Protein AF-A0A3D1HKQ3-F1 (afdb_monomer_lite)

Sequence (117 aa):
MNNYEQDIIRILEEAGKNGLPVKKIAKHVYNMRNGLFNPVSYDEVYKDILAYINKNNKSKRPLLKKTGKWGYYSLSDYTEAARLQTFNFDAVAEDENNDYDSGKVISNEDLSLSLFD

Secondary structure (DSSP, 8-state):
----HHHHHHHHHHHGGG-EEHHHHHHHHHHHH--SSS---HHHHHHHHHHHHHHHHTSSS-SEEE-SSTTEEEE-HHHHHHHHHS--GGGG----------------------S--

Structure (mmCIF, N/CA/C/O backbone):
data_AF-A0A3D1HKQ3-F1
#
_entry.id   AF-A0A3D1HKQ3-F1
#
loop_
_atom_site.group_PDB
_atom_site.id
_atom_site.type_symbol
_atom_site.label_atom_id
_atom_site.label_alt_id
_atom_site.label_comp_id
_atom_site.label_asym_id
_atom_site.label_entity_id
_atom_site.label_seq_id
_atom_site.pdbx_PDB_ins_code
_atom_site.Cartn_x
_atom_site.Cartn_y
_atom_site.Cartn_z
_atom_site.occupancy
_atom_site.B_iso_or_equiv
_atom_site.auth_seq_id
_atom_site.auth_comp_id
_atom_site.auth_asym_id
_atom_site.auth_atom_id
_atom_site.pdbx_PDB_model_num
ATOM 1 N N . MET A 1 1 ? 15.382 0.200 0.518 1.00 47.91 1 MET A N 1
ATOM 2 C CA . MET A 1 1 ? 13.978 0.074 0.957 1.00 47.91 1 MET A CA 1
ATOM 3 C C . MET A 1 1 ? 13.161 0.914 0.002 1.00 47.91 1 MET A C 1
ATOM 5 O O . MET A 1 1 ? 13.282 2.135 0.042 1.00 47.91 1 MET A O 1
ATOM 9 N N . ASN A 1 2 ? 12.471 0.277 -0.941 1.00 62.50 2 ASN A N 1
ATOM 10 C CA . ASN A 1 2 ? 11.750 1.013 -1.971 1.00 62.50 2 ASN A CA 1
ATOM 11 C C . ASN A 1 2 ? 10.503 1.633 -1.341 1.00 62.50 2 ASN A C 1
ATOM 13 O O . ASN A 1 2 ? 9.713 0.950 -0.690 1.00 62.50 2 ASN A O 1
ATOM 17 N N . ASN A 1 3 ? 10.363 2.950 -1.475 1.00 78.56 3 ASN A N 1
ATOM 18 C CA . ASN A 1 3 ? 9.201 3.646 -0.951 1.00 78.56 3 ASN A CA 1
ATOM 19 C C . ASN A 1 3 ? 8.046 3.506 -1.960 1.00 78.56 3 ASN A C 1
ATOM 21 O O . ASN A 1 3 ? 7.952 4.267 -2.920 1.00 78.56 3 ASN A O 1
ATOM 25 N N . TYR A 1 4 ? 7.200 2.497 -1.742 1.00 86.94 4 TYR A N 1
ATOM 26 C CA . TYR A 1 4 ? 5.975 2.252 -2.513 1.00 86.94 4 TYR A CA 1
ATOM 27 C C . TYR A 1 4 ? 4.748 2.972 -1.931 1.00 86.94 4 TYR A C 1
ATOM 29 O O . TYR A 1 4 ? 3.627 2.686 -2.336 1.00 86.94 4 TYR A O 1
ATOM 37 N N . GLU A 1 5 ? 4.919 3.875 -0.960 1.00 86.00 5 GLU A N 1
ATOM 38 C CA . GLU A 1 5 ? 3.803 4.490 -0.230 1.00 86.00 5 GLU A CA 1
ATOM 39 C C . GLU A 1 5 ? 2.848 5.231 -1.170 1.00 86.00 5 GLU A C 1
ATOM 41 O O . GLU A 1 5 ? 1.641 5.019 -1.104 1.00 86.00 5 GLU A O 1
ATOM 46 N N . GLN A 1 6 ? 3.391 6.030 -2.092 1.00 86.38 6 GLN A N 1
ATOM 47 C CA . GLN A 1 6 ? 2.603 6.779 -3.077 1.00 86.38 6 GLN A CA 1
ATOM 48 C C . GLN A 1 6 ? 1.843 5.852 -4.035 1.00 86.38 6 GLN A C 1
ATOM 50 O O . GLN A 1 6 ? 0.661 6.064 -4.292 1.00 86.38 6 GLN A O 1
ATOM 55 N N . ASP A 1 7 ? 2.492 4.779 -4.499 1.00 90.25 7 ASP A N 1
ATOM 56 C CA . ASP A 1 7 ? 1.867 3.794 -5.387 1.00 90.25 7 ASP A CA 1
ATOM 57 C C . ASP A 1 7 ? 0.700 3.092 -4.674 1.00 90.25 7 ASP A C 1
ATOM 59 O O . ASP A 1 7 ? -0.387 2.950 -5.230 1.00 90.25 7 ASP A O 1
ATOM 63 N N . ILE A 1 8 ? 0.897 2.698 -3.409 1.00 90.06 8 ILE A N 1
ATOM 64 C CA . ILE A 1 8 ? -0.135 2.055 -2.584 1.00 90.06 8 ILE A CA 1
ATOM 65 C C . ILE A 1 8 ? -1.316 3.000 -2.348 1.00 90.06 8 ILE A C 1
ATOM 67 O O . ILE A 1 8 ? -2.460 2.552 -2.422 1.00 90.06 8 ILE A O 1
ATOM 71 N N . ILE A 1 9 ? -1.056 4.280 -2.063 1.00 88.75 9 ILE A N 1
ATOM 72 C CA . ILE A 1 9 ? -2.111 5.281 -1.863 1.00 88.75 9 ILE A CA 1
ATOM 73 C C . ILE A 1 9 ? -2.947 5.411 -3.134 1.00 88.75 9 ILE A C 1
ATOM 75 O O . ILE A 1 9 ? -4.160 5.241 -3.059 1.00 88.75 9 ILE A O 1
ATOM 79 N N . ARG A 1 10 ? -2.306 5.600 -4.291 1.00 88.69 10 ARG A N 1
ATOM 80 C CA . ARG A 1 10 ? -2.994 5.725 -5.582 1.00 88.69 10 ARG A CA 1
ATOM 81 C C . ARG A 1 10 ? -3.850 4.496 -5.908 1.00 88.69 10 ARG A C 1
ATOM 83 O O . ARG A 1 10 ? -5.026 4.625 -6.224 1.00 88.69 10 ARG A O 1
ATOM 90 N N . ILE A 1 11 ? -3.293 3.293 -5.748 1.00 91.44 11 ILE A N 1
ATOM 91 C CA . ILE A 1 11 ? -4.017 2.032 -5.993 1.00 91.44 11 ILE A CA 1
ATOM 92 C C . ILE A 1 11 ? -5.244 1.899 -5.076 1.00 91.44 11 ILE A C 1
ATOM 94 O O . ILE A 1 11 ? -6.288 1.384 -5.480 1.00 91.44 11 ILE A O 1
ATOM 98 N N . LEU A 1 12 ? -5.122 2.311 -3.813 1.00 90.00 12 LEU A N 1
ATOM 99 C CA . LEU A 1 12 ? -6.219 2.223 -2.849 1.00 90.00 12 LEU A CA 1
ATOM 100 C C . LEU A 1 12 ? -7.247 3.342 -3.001 1.00 90.00 12 LEU A C 1
ATOM 102 O O . LEU A 1 12 ? -8.408 3.126 -2.654 1.00 90.00 12 LEU A O 1
ATOM 106 N N . GLU A 1 13 ? -6.841 4.492 -3.527 1.00 86.81 13 GLU A N 1
ATOM 107 C CA . GLU A 1 13 ? -7.738 5.568 -3.934 1.00 86.81 13 GLU A CA 1
ATOM 108 C C . GLU A 1 13 ? -8.635 5.108 -5.088 1.00 86.81 13 GLU A C 1
ATOM 110 O O . GLU A 1 13 ? -9.858 5.166 -4.970 1.00 86.81 13 GLU A O 1
ATOM 115 N N . GLU A 1 14 ? -8.044 4.529 -6.137 1.00 86.44 14 GLU A N 1
ATOM 116 C CA . GLU A 1 14 ? -8.774 3.951 -7.276 1.00 86.44 14 GLU A CA 1
ATOM 117 C C . GLU A 1 14 ? -9.725 2.814 -6.845 1.00 86.44 14 GLU A C 1
ATOM 119 O O . GLU A 1 14 ? -10.804 2.631 -7.410 1.00 86.44 14 GLU A O 1
ATOM 124 N N . ALA A 1 15 ? -9.365 2.052 -5.806 1.00 87.88 15 ALA A N 1
ATOM 125 C CA . ALA A 1 15 ? -10.205 0.985 -5.255 1.00 87.88 15 ALA A CA 1
ATOM 126 C C . ALA A 1 15 ? -11.360 1.474 -4.360 1.00 87.88 15 ALA A C 1
ATOM 128 O O . ALA A 1 15 ? -12.309 0.720 -4.091 1.00 87.88 15 ALA A O 1
ATOM 129 N N . GLY A 1 16 ? -11.268 2.703 -3.847 1.00 84.69 16 GLY A N 1
ATOM 130 C CA . GLY A 1 16 ? -12.243 3.309 -2.949 1.00 84.69 16 GLY A CA 1
ATOM 131 C C . GLY A 1 16 ? -12.507 2.518 -1.657 1.00 84.69 16 GLY A C 1
ATOM 132 O O . GLY A 1 16 ? -11.663 1.799 -1.116 1.00 84.69 16 GLY A O 1
ATOM 133 N N . LYS A 1 17 ? -13.738 2.636 -1.138 1.00 84.56 17 LYS A N 1
ATOM 134 C CA . LYS A 1 17 ? -14.147 2.103 0.183 1.00 84.56 17 LYS A CA 1
ATOM 135 C C . LYS A 1 17 ? -14.101 0.575 0.291 1.00 84.56 17 LYS A C 1
ATOM 137 O O . LYS A 1 17 ? -13.985 0.037 1.391 1.00 84.56 17 LYS A O 1
ATOM 142 N N . ASN A 1 18 ? -14.201 -0.127 -0.837 1.00 85.50 18 ASN A N 1
ATOM 143 C CA . ASN A 1 18 ? -14.154 -1.588 -0.867 1.00 85.50 18 ASN A CA 1
ATOM 144 C C . ASN A 1 18 ? -12.743 -2.128 -0.592 1.00 85.50 18 ASN A C 1
ATOM 146 O O . ASN A 1 18 ? -12.612 -3.265 -0.126 1.00 85.50 18 ASN A O 1
ATOM 150 N N . GLY A 1 19 ? -11.717 -1.306 -0.835 1.00 90.06 19 GLY A N 1
ATOM 151 C CA . GLY A 1 19 ? -10.321 -1.665 -0.647 1.00 90.06 19 GLY A CA 1
ATOM 152 C C . GLY A 1 19 ? -9.855 -2.806 -1.553 1.00 90.06 19 GLY 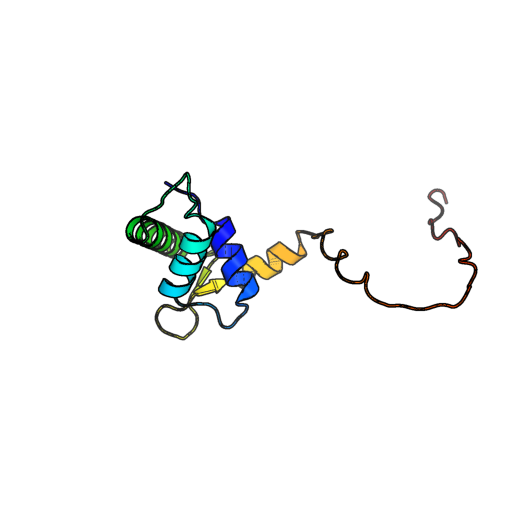A C 1
ATOM 153 O O . GLY A 1 19 ? -10.595 -3.346 -2.379 1.00 90.06 19 GLY A O 1
ATOM 154 N N . LEU A 1 20 ? -8.600 -3.209 -1.369 1.00 93.50 20 LEU A N 1
ATOM 155 C CA . LEU A 1 20 ? -7.987 -4.310 -2.110 1.00 93.50 20 LEU A CA 1
ATOM 156 C C . LEU A 1 20 ? -7.272 -5.290 -1.178 1.00 93.50 20 LEU A C 1
ATOM 158 O O . LEU A 1 20 ? -6.751 -4.897 -0.131 1.00 93.50 20 LEU A O 1
ATOM 162 N N . PRO A 1 21 ? -7.205 -6.581 -1.554 1.00 94.19 21 PRO A N 1
ATOM 163 C CA . PRO A 1 21 ? -6.384 -7.537 -0.839 1.00 94.19 21 PRO A CA 1
ATOM 164 C C . PRO A 1 21 ? -4.897 -7.249 -1.077 1.00 94.19 21 PRO A C 1
ATOM 166 O O . PRO A 1 21 ? -4.507 -6.910 -2.196 1.00 94.19 21 PRO A O 1
ATOM 169 N N . VAL A 1 22 ? -4.048 -7.486 -0.070 1.00 92.62 22 VAL A N 1
ATOM 170 C CA . VAL A 1 22 ? -2.590 -7.211 -0.139 1.00 92.62 22 VAL A CA 1
ATOM 171 C C . VAL A 1 22 ? -1.929 -7.799 -1.386 1.00 92.62 22 VAL A C 1
ATOM 173 O O . VAL A 1 22 ? -1.114 -7.143 -2.025 1.00 92.62 22 VAL A O 1
ATOM 176 N N . LYS A 1 23 ? -2.321 -9.014 -1.787 1.00 93.56 23 LYS A N 1
ATOM 177 C CA . LYS A 1 23 ? -1.810 -9.660 -3.007 1.00 93.56 23 LYS A CA 1
ATOM 178 C C . LYS A 1 23 ? -2.097 -8.851 -4.276 1.00 93.56 23 LYS A C 1
ATOM 180 O O . LYS A 1 23 ? -1.241 -8.780 -5.149 1.00 93.56 23 LYS A O 1
ATOM 185 N N . LYS A 1 24 ? -3.286 -8.245 -4.392 1.00 93.81 24 LYS A N 1
ATOM 186 C CA . LYS A 1 24 ? -3.616 -7.389 -5.543 1.00 93.81 24 LYS A CA 1
ATOM 187 C C . LYS A 1 24 ? -2.824 -6.092 -5.497 1.00 93.81 24 LYS A C 1
ATOM 189 O O . LYS A 1 24 ? -2.267 -5.721 -6.520 1.00 93.81 24 LYS A O 1
ATOM 194 N N . ILE A 1 25 ? -2.715 -5.467 -4.324 1.00 93.38 25 ILE A N 1
ATOM 195 C CA . ILE A 1 25 ? -1.903 -4.255 -4.143 1.00 93.38 25 ILE A CA 1
ATOM 196 C C . ILE A 1 25 ? -0.464 -4.530 -4.597 1.00 93.38 25 ILE A C 1
ATOM 198 O O . ILE A 1 25 ? 0.057 -3.827 -5.454 1.00 93.38 25 ILE A O 1
ATOM 202 N N . ALA A 1 26 ? 0.141 -5.617 -4.115 1.00 94.06 26 ALA A N 1
ATOM 203 C CA . ALA A 1 26 ? 1.494 -6.003 -4.498 1.00 94.06 26 ALA A CA 1
ATOM 204 C C . ALA A 1 26 ? 1.649 -6.282 -5.989 1.00 94.06 26 ALA A C 1
ATOM 206 O O . ALA A 1 26 ? 2.647 -5.886 -6.579 1.00 94.06 26 ALA A O 1
ATOM 207 N N . LYS A 1 27 ? 0.654 -6.914 -6.614 1.00 94.56 27 LYS A N 1
ATOM 208 C CA . LYS A 1 27 ? 0.671 -7.156 -8.056 1.00 94.56 27 LYS A CA 1
ATOM 209 C C . LYS A 1 27 ? 0.594 -5.858 -8.862 1.00 94.56 27 LYS A C 1
ATOM 211 O O . LYS A 1 27 ? 1.314 -5.732 -9.844 1.00 94.56 27 LYS A O 1
ATOM 216 N N . HIS A 1 28 ? -0.225 -4.894 -8.444 1.00 93.75 28 HIS A N 1
ATOM 217 C CA . HIS A 1 28 ? -0.288 -3.582 -9.091 1.00 93.75 28 HIS A CA 1
ATOM 218 C C . HIS A 1 28 ? 1.030 -2.818 -8.940 1.00 93.75 28 HIS A C 1
ATOM 220 O O . HIS A 1 28 ? 1.585 -2.382 -9.944 1.00 93.75 28 HIS A O 1
ATOM 226 N N . VAL A 1 29 ? 1.587 -2.753 -7.727 1.00 92.75 29 VAL A N 1
ATOM 227 C CA . VAL A 1 29 ? 2.890 -2.109 -7.485 1.00 92.75 29 VAL A CA 1
ATOM 228 C C . VAL A 1 29 ? 3.998 -2.783 -8.296 1.00 92.75 29 VAL A C 1
ATOM 230 O O . VAL A 1 29 ? 4.794 -2.101 -8.936 1.00 92.75 29 VAL A O 1
ATOM 233 N N . TYR A 1 30 ? 4.028 -4.118 -8.320 1.00 93.44 30 TYR A N 1
ATOM 234 C CA . TYR A 1 30 ? 4.972 -4.880 -9.134 1.00 93.44 30 TYR A CA 1
ATOM 235 C C . TYR A 1 30 ? 4.837 -4.529 -10.615 1.00 93.44 30 TYR A C 1
ATOM 237 O O . TYR A 1 30 ? 5.832 -4.198 -11.244 1.00 93.44 30 TYR A O 1
ATOM 245 N N . ASN A 1 31 ? 3.621 -4.527 -11.162 1.00 91.88 31 ASN A N 1
ATOM 246 C CA . ASN A 1 31 ? 3.394 -4.193 -12.567 1.00 91.88 31 ASN A CA 1
ATOM 247 C C . ASN A 1 31 ? 3.801 -2.750 -12.911 1.00 91.88 31 ASN A C 1
ATOM 249 O O . ASN A 1 31 ? 4.232 -2.502 -14.030 1.00 91.88 31 ASN A O 1
ATOM 253 N N . MET A 1 32 ? 3.675 -1.808 -11.972 1.00 88.25 32 MET A N 1
ATOM 254 C CA . MET A 1 32 ? 4.086 -0.411 -12.169 1.00 88.25 32 MET A CA 1
ATOM 255 C C . MET A 1 32 ? 5.607 -0.226 -12.104 1.00 88.25 32 MET A C 1
ATOM 257 O O . MET A 1 32 ? 6.161 0.610 -12.813 1.00 88.25 32 MET A O 1
ATOM 261 N N . ARG A 1 33 ? 6.283 -0.969 -11.220 1.00 86.88 33 ARG A N 1
ATOM 262 C CA . ARG A 1 33 ? 7.711 -0.783 -10.906 1.00 86.88 33 ARG A CA 1
ATOM 263 C C . ARG A 1 33 ? 8.635 -1.711 -11.684 1.00 86.88 33 ARG A C 1
ATOM 265 O O . ARG A 1 33 ? 9.796 -1.368 -11.880 1.00 86.88 33 ARG A O 1
ATOM 272 N N . ASN A 1 34 ? 8.146 -2.876 -12.098 1.00 88.00 34 ASN A N 1
ATOM 273 C CA . ASN A 1 34 ? 8.921 -3.847 -12.852 1.00 88.00 34 ASN A CA 1
ATOM 274 C C . ASN A 1 34 ? 9.046 -3.387 -14.308 1.00 88.00 34 ASN A C 1
ATOM 276 O O . ASN A 1 34 ? 8.124 -3.550 -15.106 1.00 88.00 34 ASN A O 1
ATOM 280 N N . GLY A 1 35 ? 10.195 -2.800 -14.637 1.00 87.00 35 GLY A N 1
ATOM 281 C CA . GLY A 1 35 ? 10.517 -2.325 -15.980 1.00 87.00 35 GLY A CA 1
ATOM 282 C C . GLY A 1 35 ? 11.623 -3.149 -16.636 1.00 87.00 35 GLY A C 1
ATOM 283 O O . GLY A 1 35 ? 12.355 -3.871 -15.964 1.00 87.00 35 GLY A O 1
ATOM 284 N N . LEU A 1 36 ? 11.795 -2.985 -17.952 1.00 83.81 36 LEU A N 1
ATOM 285 C CA . LEU A 1 36 ? 12.809 -3.704 -18.740 1.00 83.81 36 LEU A CA 1
ATOM 286 C C . LEU A 1 36 ? 14.240 -3.515 -18.203 1.00 83.81 36 LEU A C 1
ATOM 288 O O . LEU A 1 36 ? 15.029 -4.453 -18.204 1.00 83.81 36 LEU A O 1
ATOM 292 N N . PHE A 1 37 ? 14.563 -2.309 -17.732 1.00 85.88 37 PHE A N 1
ATOM 293 C CA . PHE A 1 37 ? 15.901 -1.955 -17.244 1.00 85.88 37 PHE A CA 1
ATOM 294 C C . PHE A 1 37 ? 16.040 -2.025 -15.720 1.00 85.88 37 PHE A C 1
ATOM 296 O O . PHE A 1 37 ? 17.156 -2.004 -15.216 1.00 85.88 37 PHE A O 1
ATOM 303 N N . ASN A 1 38 ? 14.921 -2.143 -15.000 1.00 83.12 38 ASN A N 1
ATOM 304 C CA . ASN A 1 38 ? 14.865 -2.203 -13.540 1.00 83.12 38 ASN A CA 1
ATOM 305 C C . ASN A 1 38 ? 13.968 -3.377 -13.122 1.00 83.12 38 ASN A C 1
ATOM 307 O O . ASN A 1 38 ? 12.814 -3.161 -12.734 1.00 83.12 38 ASN A O 1
ATOM 311 N N . PRO A 1 39 ? 14.462 -4.621 -13.243 1.00 84.69 39 PRO A N 1
ATOM 312 C CA . PRO A 1 39 ? 13.716 -5.782 -12.797 1.00 84.69 39 PRO A CA 1
ATOM 313 C C . PRO A 1 39 ? 13.597 -5.746 -11.275 1.00 84.69 39 PRO A C 1
ATOM 315 O O . PRO A 1 39 ? 14.586 -5.593 -10.558 1.00 84.69 39 PRO A O 1
ATOM 318 N N . VAL A 1 40 ? 12.374 -5.899 -10.782 1.00 87.81 40 VAL A N 1
ATOM 319 C CA . VAL A 1 40 ? 12.096 -5.993 -9.346 1.00 87.81 40 VAL A CA 1
ATOM 320 C C . VAL A 1 40 ? 11.568 -7.393 -9.068 1.00 87.81 40 VAL A C 1
ATOM 322 O O . VAL A 1 40 ? 10.820 -7.937 -9.874 1.00 87.81 40 VAL A O 1
ATOM 325 N N . SER A 1 41 ? 11.937 -8.006 -7.944 1.00 91.31 41 SER A N 1
ATOM 326 C CA . SER A 1 41 ? 11.348 -9.287 -7.544 1.00 91.31 41 SER A CA 1
ATOM 327 C C . SER A 1 41 ? 9.968 -9.079 -6.918 1.00 91.31 41 SER A C 1
ATOM 329 O O . SER A 1 41 ? 9.800 -8.253 -6.019 1.00 91.31 41 SER A O 1
ATOM 331 N N . TYR A 1 42 ? 8.972 -9.866 -7.337 1.00 92.75 42 TYR A N 1
ATOM 332 C CA . TYR A 1 42 ? 7.634 -9.820 -6.736 1.00 92.75 42 TYR A CA 1
ATOM 333 C C . TYR A 1 42 ? 7.669 -10.103 -5.226 1.00 92.75 42 TYR A C 1
ATOM 335 O O . TYR A 1 42 ? 6.957 -9.453 -4.460 1.00 92.75 42 TYR A O 1
ATOM 343 N N . ASP A 1 43 ? 8.524 -11.029 -4.782 1.00 93.25 43 ASP A N 1
ATOM 344 C CA . ASP A 1 43 ? 8.646 -11.373 -3.362 1.00 93.25 43 ASP A CA 1
ATOM 345 C C . ASP A 1 43 ? 9.212 -10.220 -2.531 1.00 93.25 43 ASP A C 1
ATOM 347 O O . ASP A 1 43 ? 8.801 -10.022 -1.386 1.00 93.25 43 ASP A O 1
ATOM 351 N N . GLU A 1 44 ? 10.129 -9.436 -3.100 1.00 91.25 44 GLU A N 1
ATOM 352 C CA . GLU A 1 44 ? 10.674 -8.243 -2.447 1.00 91.25 44 GLU A CA 1
ATOM 353 C C . GLU A 1 44 ? 9.608 -7.152 -2.333 1.00 91.25 44 GLU A C 1
ATOM 355 O O . GLU A 1 44 ? 9.387 -6.631 -1.239 1.00 91.25 44 GLU A O 1
ATOM 360 N N . VAL A 1 45 ? 8.862 -6.888 -3.414 1.00 92.12 45 VAL A N 1
ATOM 361 C CA . VAL A 1 45 ? 7.724 -5.949 -3.396 1.00 92.12 45 VAL A CA 1
ATOM 362 C C . VAL A 1 45 ? 6.699 -6.364 -2.344 1.00 92.12 45 VAL A C 1
ATOM 364 O O . VAL A 1 45 ? 6.255 -5.547 -1.536 1.00 92.12 45 VAL A O 1
ATOM 367 N N . TYR A 1 46 ? 6.331 -7.645 -2.315 1.00 93.69 46 TYR A N 1
ATOM 368 C CA . TYR A 1 46 ? 5.343 -8.155 -1.372 1.00 93.69 46 TYR A CA 1
ATOM 369 C C . TYR A 1 46 ? 5.808 -8.012 0.087 1.00 93.69 46 TYR A C 1
ATOM 371 O O . TYR A 1 46 ? 5.021 -7.597 0.945 1.00 93.69 46 TYR A O 1
ATOM 379 N N . LYS A 1 47 ? 7.084 -8.302 0.377 1.00 93.25 47 LYS A N 1
ATOM 380 C CA . LYS A 1 47 ? 7.675 -8.112 1.714 1.00 93.25 47 LYS A CA 1
ATOM 381 C C . LYS A 1 47 ? 7.695 -6.643 2.131 1.00 93.25 47 LYS A C 1
ATOM 383 O O . LYS A 1 47 ? 7.292 -6.343 3.256 1.00 93.25 47 LY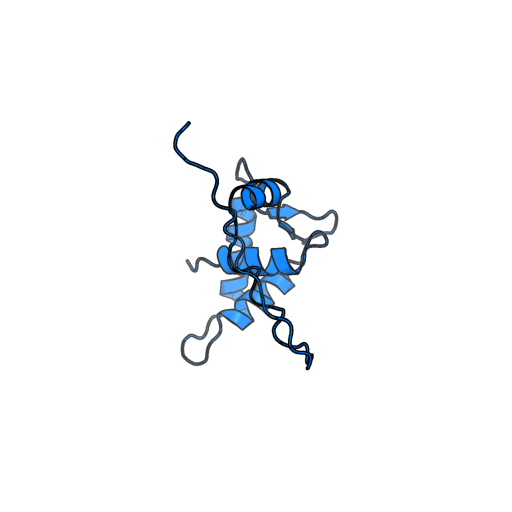S A O 1
ATOM 388 N N . ASP A 1 48 ? 8.101 -5.745 1.239 1.00 91.50 48 ASP A N 1
ATOM 389 C CA . ASP A 1 48 ? 8.150 -4.304 1.511 1.00 91.50 48 ASP A CA 1
ATOM 390 C C . ASP A 1 48 ? 6.749 -3.741 1.797 1.00 91.50 48 ASP A C 1
ATOM 392 O O . ASP A 1 48 ? 6.555 -2.996 2.762 1.00 91.50 48 ASP A O 1
ATOM 396 N N . ILE A 1 49 ? 5.739 -4.169 1.034 1.00 91.81 49 ILE A N 1
ATOM 397 C CA . ILE A 1 49 ? 4.340 -3.773 1.256 1.00 91.81 49 ILE A CA 1
ATOM 398 C C . ILE A 1 49 ? 3.822 -4.298 2.597 1.00 91.81 49 ILE A C 1
ATOM 400 O O . ILE A 1 49 ? 3.179 -3.558 3.343 1.00 91.81 49 ILE A O 1
ATOM 404 N N . LEU A 1 50 ? 4.117 -5.551 2.952 1.00 91.50 50 LEU A N 1
ATOM 405 C CA . LEU A 1 50 ? 3.751 -6.088 4.265 1.00 91.50 50 LEU A CA 1
ATOM 406 C C . LEU A 1 50 ? 4.429 -5.323 5.408 1.00 91.50 50 LEU A C 1
ATOM 408 O O . LEU A 1 50 ? 3.784 -5.033 6.420 1.00 91.50 50 LEU A O 1
ATOM 412 N N . ALA A 1 51 ? 5.708 -4.976 5.255 1.00 90.81 51 ALA A N 1
ATOM 413 C CA . ALA A 1 51 ? 6.436 -4.172 6.231 1.00 90.81 51 ALA A CA 1
ATOM 414 C C . ALA A 1 51 ? 5.795 -2.785 6.394 1.00 90.81 51 ALA A C 1
ATOM 416 O O . ALA A 1 51 ? 5.584 -2.339 7.527 1.00 90.81 51 ALA A O 1
ATOM 417 N N . TYR A 1 52 ? 5.403 -2.147 5.288 1.00 89.56 52 TYR A N 1
ATOM 418 C CA . TYR A 1 52 ? 4.688 -0.873 5.302 1.00 89.56 52 TYR A CA 1
ATOM 419 C C . TYR A 1 52 ? 3.331 -0.971 6.009 1.00 89.56 52 TYR A C 1
ATOM 421 O O . TYR A 1 52 ? 3.060 -0.201 6.931 1.00 89.56 52 TYR A O 1
ATOM 429 N N . ILE A 1 53 ? 2.505 -1.961 5.662 1.00 89.38 53 ILE A N 1
ATOM 430 C CA . ILE A 1 53 ? 1.199 -2.187 6.301 1.00 89.38 53 ILE A CA 1
ATOM 431 C C . ILE A 1 53 ? 1.360 -2.405 7.812 1.00 89.38 53 ILE A C 1
ATOM 433 O O . ILE A 1 53 ? 0.606 -1.850 8.617 1.00 89.38 53 ILE A O 1
ATOM 437 N N . ASN A 1 54 ? 2.356 -3.195 8.220 1.00 88.94 54 ASN A N 1
ATOM 438 C CA . ASN A 1 54 ? 2.635 -3.461 9.630 1.00 88.94 54 ASN A CA 1
ATOM 439 C C . ASN A 1 54 ? 3.113 -2.213 10.375 1.00 88.94 54 ASN A C 1
ATOM 441 O O . ASN A 1 54 ? 2.707 -2.000 11.519 1.00 88.94 54 ASN A O 1
ATOM 445 N N . LYS A 1 55 ? 3.945 -1.383 9.739 1.00 87.81 55 LYS A N 1
ATOM 446 C CA . LYS A 1 55 ? 4.366 -0.086 10.280 1.00 87.81 55 LYS A CA 1
ATOM 447 C C . LYS A 1 55 ? 3.164 0.845 10.435 1.00 87.81 55 LYS A C 1
ATOM 449 O O . LYS A 1 55 ? 2.983 1.418 11.504 1.00 87.81 55 LYS A O 1
ATOM 454 N N . ASN A 1 56 ? 2.304 0.916 9.422 1.00 86.06 56 ASN A N 1
ATOM 455 C CA . ASN A 1 56 ? 1.102 1.739 9.444 1.00 86.06 56 ASN A CA 1
ATOM 456 C C . ASN A 1 56 ? 0.129 1.335 10.565 1.00 86.06 56 ASN A C 1
ATOM 458 O O . ASN A 1 56 ? -0.384 2.202 11.263 1.00 86.06 56 ASN A O 1
ATOM 462 N N . ASN A 1 57 ? -0.077 0.033 10.799 1.00 82.06 57 ASN A N 1
ATOM 463 C CA . ASN A 1 57 ? -0.950 -0.450 11.881 1.00 82.06 57 ASN A CA 1
ATOM 464 C C . ASN A 1 57 ? -0.463 -0.058 13.289 1.00 82.06 57 ASN A C 1
ATOM 466 O O . ASN A 1 57 ? -1.257 -0.061 14.225 1.00 82.06 57 ASN A O 1
ATOM 470 N N . LYS A 1 58 ? 0.830 0.245 13.455 1.00 82.88 58 LYS A N 1
ATOM 471 C CA . LYS A 1 58 ? 1.419 0.688 14.729 1.00 82.88 58 LYS A CA 1
ATOM 472 C C . LYS A 1 58 ? 1.379 2.212 14.903 1.00 82.88 58 LYS A C 1
ATOM 474 O O . LYS A 1 58 ? 1.676 2.705 15.990 1.00 82.88 58 LYS A O 1
ATOM 479 N N . SER A 1 59 ? 1.042 2.963 13.856 1.00 82.50 59 SER A N 1
ATOM 480 C CA . SER A 1 59 ? 0.984 4.425 13.890 1.00 82.50 59 SER A CA 1
ATOM 481 C C . SER A 1 59 ? -0.269 4.920 14.613 1.00 82.50 59 SER A C 1
ATOM 483 O O . SER A 1 59 ? -1.352 4.367 14.453 1.00 82.50 59 SER A O 1
ATOM 485 N N . LYS A 1 60 ? -0.148 6.029 15.359 1.00 73.94 60 LYS A N 1
ATOM 486 C CA . LYS A 1 60 ? -1.286 6.671 16.055 1.00 73.94 60 LYS A CA 1
ATOM 487 C C . LYS A 1 60 ? -2.357 7.209 15.095 1.00 73.94 60 LYS A C 1
ATOM 489 O O . LYS A 1 60 ? -3.509 7.359 15.483 1.00 73.94 60 LYS A O 1
ATOM 494 N N . ARG A 1 61 ? -1.964 7.523 13.857 1.00 75.38 61 ARG A N 1
ATOM 495 C CA . 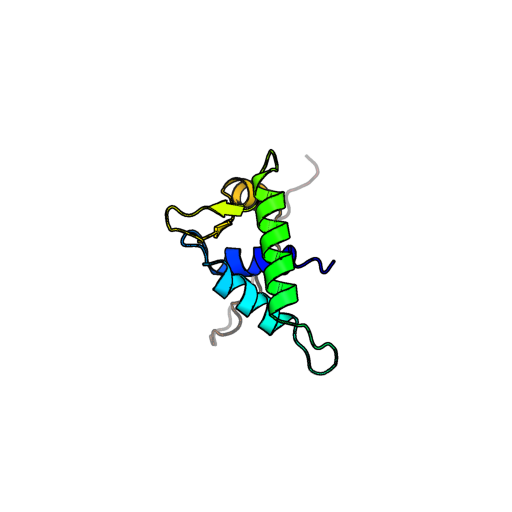ARG A 1 61 ? -2.837 7.952 12.756 1.00 75.38 61 ARG A CA 1
ATOM 496 C C . ARG A 1 61 ? -2.571 7.050 11.549 1.00 75.38 61 ARG A C 1
ATOM 498 O O . ARG A 1 61 ? -1.718 7.388 10.730 1.00 75.38 61 ARG A O 1
ATOM 505 N N . PRO A 1 62 ? -3.192 5.863 11.485 1.00 79.75 62 PRO A N 1
ATOM 506 C CA . PRO A 1 62 ? -2.972 4.944 10.380 1.00 79.75 62 PRO A CA 1
ATOM 507 C C . PRO A 1 62 ? -3.598 5.506 9.094 1.00 79.75 62 PRO A C 1
ATOM 509 O O . PRO A 1 62 ? -4.769 5.888 9.078 1.00 79.75 62 PRO A O 1
ATOM 512 N N . LEU A 1 63 ? -2.811 5.534 8.017 1.00 83.38 63 LEU A N 1
ATOM 513 C CA . LEU A 1 63 ? -3.244 5.905 6.664 1.00 83.38 63 LEU A CA 1
ATOM 514 C C . LEU A 1 63 ? -4.098 4.802 6.033 1.00 83.38 63 LEU A C 1
ATOM 516 O O . LEU A 1 63 ? -5.059 5.078 5.328 1.00 83.38 63 LEU A O 1
ATOM 520 N N . LEU A 1 64 ? -3.766 3.542 6.323 1.00 87.31 64 LEU A N 1
ATOM 521 C CA . LEU A 1 64 ? -4.523 2.371 5.886 1.00 87.31 64 LEU A CA 1
ATOM 522 C C . LEU A 1 64 ? -5.486 1.895 6.972 1.00 87.31 64 LEU A C 1
ATOM 524 O O . LEU A 1 64 ? -5.117 1.782 8.144 1.00 87.31 64 LEU A O 1
ATOM 528 N N . LYS A 1 65 ? -6.687 1.510 6.553 1.00 88.69 65 LYS A N 1
ATOM 529 C CA . LYS A 1 65 ? -7.728 0.892 7.372 1.00 88.69 65 LYS A CA 1
ATOM 530 C C . LYS A 1 65 ? -7.955 -0.540 6.897 1.00 88.69 65 LYS A C 1
ATOM 532 O O . LYS A 1 65 ? -7.970 -0.810 5.700 1.00 88.69 65 LYS A O 1
ATOM 537 N N . LYS A 1 66 ? -8.139 -1.474 7.833 1.00 87.75 66 LYS A N 1
ATOM 538 C CA . LYS A 1 66 ? -8.594 -2.829 7.494 1.00 87.75 66 LYS A CA 1
ATOM 539 C C . LYS A 1 66 ? -10.070 -2.768 7.124 1.00 87.75 66 LYS A C 1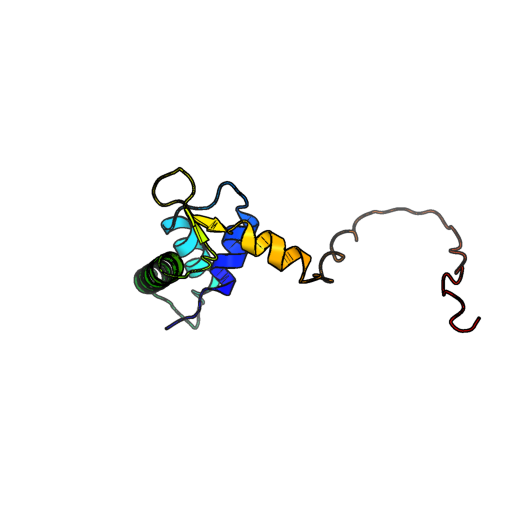
ATOM 541 O O . LYS A 1 66 ? -10.882 -2.271 7.906 1.00 87.75 66 LYS A O 1
ATOM 546 N N . THR A 1 67 ? -10.423 -3.300 5.965 1.00 81.44 67 THR A N 1
ATOM 547 C CA . THR A 1 67 ? -11.825 -3.544 5.619 1.00 81.44 67 THR A CA 1
ATOM 548 C C . THR A 1 67 ? -12.314 -4.736 6.453 1.00 81.44 67 THR A C 1
ATOM 550 O O . THR A 1 67 ? -11.515 -5.586 6.839 1.00 81.44 67 THR A O 1
ATOM 553 N N . GLY A 1 68 ? -13.617 -4.863 6.725 1.00 80.88 68 GLY A N 1
ATOM 554 C CA . GLY A 1 68 ? -14.187 -6.000 7.479 1.00 80.88 68 GLY A CA 1
ATOM 555 C C . GLY A 1 68 ? -13.962 -7.394 6.857 1.00 80.88 68 GLY A C 1
ATOM 556 O O . GLY A 1 68 ? -14.478 -8.385 7.363 1.00 80.88 68 GLY A O 1
ATOM 557 N N . LYS A 1 69 ? -13.202 -7.483 5.758 1.00 87.44 69 LYS A N 1
ATOM 558 C CA . LYS A 1 69 ? -12.801 -8.705 5.057 1.00 87.44 69 LYS A CA 1
ATOM 559 C C . LYS A 1 69 ? -11.326 -8.997 5.332 1.00 87.44 69 LYS A C 1
ATOM 561 O O . LYS A 1 69 ? -10.480 -8.106 5.270 1.00 87.44 69 LYS A O 1
ATOM 566 N N . TRP A 1 70 ? -11.003 -10.264 5.582 1.00 83.81 70 TRP A N 1
ATOM 567 C CA . TRP A 1 70 ? -9.635 -10.689 5.882 1.00 83.81 70 TRP A CA 1
ATOM 568 C C . TRP A 1 70 ? -8.643 -10.290 4.780 1.00 83.81 70 TRP A C 1
ATOM 570 O O . TRP A 1 70 ? -8.795 -10.674 3.622 1.00 83.81 70 TRP A O 1
ATOM 580 N N . GLY A 1 71 ? -7.600 -9.549 5.160 1.00 84.06 71 GLY A N 1
ATOM 581 C CA . GLY A 1 71 ? -6.507 -9.162 4.267 1.00 84.06 71 GLY A CA 1
ATOM 582 C C . GLY A 1 71 ? -6.831 -8.035 3.282 1.00 84.06 71 GLY A C 1
ATOM 583 O O . GLY A 1 71 ? -6.004 -7.783 2.406 1.00 84.06 71 GLY A O 1
ATOM 584 N N . TYR A 1 72 ? -7.987 -7.375 3.413 1.00 92.88 72 TYR A N 1
ATOM 585 C CA . TYR A 1 72 ? -8.368 -6.208 2.614 1.00 92.88 72 TYR A CA 1
ATOM 586 C C . TYR A 1 72 ? -8.019 -4.910 3.338 1.00 92.88 72 TYR A C 1
ATOM 588 O O . TYR A 1 72 ? -8.259 -4.771 4.542 1.00 92.88 72 TYR A O 1
ATOM 596 N N . TYR A 1 73 ? -7.475 -3.962 2.582 1.00 92.12 73 TYR A N 1
ATOM 597 C CA . TYR A 1 73 ? -7.080 -2.651 3.075 1.00 92.12 73 TYR A CA 1
ATOM 598 C C . TYR A 1 73 ? -7.687 -1.560 2.198 1.00 92.12 73 TYR A C 1
ATOM 600 O O . TYR A 1 73 ? -7.735 -1.711 0.979 1.00 92.12 73 TYR A O 1
ATOM 608 N N . SER A 1 74 ? -8.135 -0.476 2.823 1.00 90.81 74 SER A N 1
ATOM 609 C CA . SER A 1 74 ? -8.594 0.757 2.178 1.00 90.81 74 SER A CA 1
ATOM 610 C C . SER A 1 74 ? -7.847 1.953 2.766 1.00 90.81 74 SER A C 1
ATOM 612 O O . SER A 1 74 ? -7.203 1.833 3.814 1.00 90.81 74 SER A O 1
ATOM 614 N N . LEU A 1 75 ? -7.956 3.118 2.131 1.00 89.06 75 LEU A N 1
ATOM 615 C CA . LEU A 1 75 ? -7.537 4.367 2.762 1.00 89.06 75 LEU A CA 1
ATOM 616 C C . LEU A 1 75 ? -8.425 4.682 3.976 1.00 89.06 75 LEU A C 1
ATOM 618 O O . LEU A 1 75 ? -9.571 4.228 4.079 1.00 89.06 75 LEU A O 1
ATOM 622 N N . SER A 1 76 ? -7.845 5.390 4.938 1.00 83.19 76 SER A N 1
ATOM 623 C CA . SER A 1 76 ? -8.512 5.862 6.146 1.00 83.19 76 SER A CA 1
ATOM 624 C C . SER A 1 76 ? -9.387 7.080 5.845 1.00 83.19 76 SER A C 1
ATOM 626 O O . SER A 1 76 ? -9.101 7.878 4.957 1.00 83.19 76 SER A O 1
ATOM 628 N N . ASP A 1 77 ? -10.424 7.283 6.648 1.00 71.31 77 ASP A N 1
ATOM 629 C CA . ASP A 1 77 ? -11.299 8.453 6.528 1.00 71.31 77 ASP A CA 1
ATOM 630 C C . ASP A 1 77 ? -10.547 9.744 6.939 1.00 71.31 77 ASP A C 1
ATOM 632 O O . ASP A 1 77 ? -10.871 10.843 6.496 1.00 71.31 77 ASP A O 1
ATOM 636 N N . TYR A 1 78 ? -9.468 9.613 7.730 1.00 63.66 78 TYR A N 1
ATOM 637 C CA . TYR A 1 78 ? -8.556 10.722 8.045 1.00 63.66 78 TYR A CA 1
ATOM 638 C C . TYR A 1 78 ? -7.831 11.250 6.800 1.00 63.66 78 TYR A C 1
ATOM 640 O O . TYR A 1 78 ? -7.619 12.453 6.674 1.00 63.66 78 TYR A O 1
ATOM 648 N N . THR A 1 79 ? -7.466 10.364 5.872 1.00 60.16 79 THR A N 1
ATOM 649 C CA . THR A 1 79 ? -6.852 10.759 4.598 1.00 60.16 79 THR A CA 1
ATOM 650 C C . THR A 1 79 ? -7.836 11.476 3.678 1.00 60.16 79 THR A C 1
ATOM 652 O O . THR A 1 79 ? -7.424 12.418 3.017 1.00 60.16 79 THR A O 1
ATOM 655 N N . GLU A 1 80 ? -9.129 11.140 3.708 1.00 58.00 80 GLU A N 1
ATOM 656 C CA . GLU A 1 80 ? -10.162 11.907 2.989 1.00 58.00 80 GLU A CA 1
ATOM 657 C C . GLU A 1 80 ? -10.307 13.329 3.557 1.00 58.00 80 GLU A C 1
ATOM 659 O O . GLU A 1 80 ? -10.383 14.306 2.815 1.00 58.00 80 GLU A O 1
ATOM 664 N N . ALA A 1 81 ? -10.263 13.477 4.884 1.00 56.06 81 ALA A N 1
ATOM 665 C CA . ALA A 1 81 ? -10.270 14.794 5.520 1.00 56.06 81 ALA A CA 1
ATOM 666 C C . ALA A 1 81 ? -8.997 15.606 5.200 1.00 56.06 81 ALA A C 1
ATOM 668 O O . ALA A 1 81 ? -9.076 16.807 4.955 1.00 56.06 81 ALA A O 1
ATOM 669 N N . ALA A 1 82 ? -7.827 14.957 5.153 1.00 58.03 82 ALA A N 1
ATOM 670 C CA . ALA A 1 82 ? -6.577 15.592 4.726 1.00 58.03 82 ALA A CA 1
ATOM 671 C C . ALA A 1 82 ? -6.577 15.951 3.224 1.00 58.03 82 ALA A C 1
ATOM 673 O O . ALA A 1 82 ? -5.989 16.959 2.830 1.00 58.03 82 ALA A O 1
ATOM 674 N N . ARG A 1 83 ? -7.275 15.169 2.390 1.00 56.12 83 ARG A N 1
ATOM 675 C CA . ARG A 1 83 ? -7.486 15.446 0.963 1.00 56.12 83 ARG A CA 1
ATOM 676 C C . ARG A 1 83 ? -8.296 16.719 0.757 1.00 56.12 83 ARG A C 1
ATOM 678 O O . ARG A 1 83 ? -7.903 17.530 -0.064 1.00 56.12 83 ARG A O 1
ATOM 685 N N . LEU A 1 84 ? -9.360 16.948 1.532 1.00 56.53 84 LEU A N 1
ATOM 686 C CA . LEU A 1 84 ? -10.119 18.208 1.456 1.00 56.53 84 LEU A CA 1
ATOM 687 C C . LEU A 1 84 ? -9.257 19.441 1.774 1.00 56.53 84 LEU A C 1
ATOM 689 O O . LEU A 1 84 ? -9.546 20.532 1.296 1.00 56.53 84 LEU A O 1
ATOM 693 N N . GLN A 1 85 ? -8.189 19.273 2.557 1.00 56.50 85 GLN A N 1
ATOM 694 C CA . GLN A 1 85 ? -7.226 20.337 2.840 1.00 56.50 85 GLN A CA 1
ATOM 695 C C . GLN A 1 85 ? -6.193 20.526 1.710 1.00 56.50 85 GLN A C 1
ATOM 697 O O . GLN A 1 85 ? -5.574 21.584 1.615 1.00 56.50 85 GLN A O 1
ATOM 702 N N . THR A 1 86 ? -6.018 19.523 0.845 1.00 57.41 86 THR A N 1
ATOM 703 C CA . THR A 1 86 ? -5.105 19.548 -0.305 1.00 57.41 86 THR A CA 1
ATOM 704 C C . THR A 1 86 ? -5.924 19.749 -1.582 1.00 57.41 86 THR A C 1
ATOM 706 O O . THR A 1 86 ? -6.352 18.789 -2.216 1.00 57.41 86 THR A O 1
ATOM 709 N N . PHE A 1 87 ? -6.181 21.005 -1.954 1.00 58.50 87 PHE A N 1
ATOM 710 C CA . PHE A 1 87 ? -6.829 21.330 -3.229 1.00 58.50 87 PHE A CA 1
ATOM 711 C C . PHE A 1 87 ? -6.002 20.766 -4.393 1.00 58.50 87 PHE A C 1
ATOM 713 O O . PHE A 1 87 ? -4.866 21.186 -4.606 1.00 58.50 87 PHE A O 1
ATOM 720 N N . ASN A 1 88 ? -6.564 19.804 -5.127 1.00 56.19 88 ASN A N 1
ATOM 721 C CA . ASN A 1 88 ? -5.924 19.215 -6.297 1.00 56.19 88 ASN A CA 1
ATOM 722 C C . ASN A 1 88 ? -6.447 19.922 -7.556 1.00 56.19 88 ASN A C 1
ATOM 724 O O . ASN A 1 88 ? -7.594 19.715 -7.950 1.00 56.19 88 ASN A O 1
ATOM 728 N N . PHE A 1 89 ? -5.627 20.794 -8.146 1.00 62.47 89 PHE A N 1
ATOM 729 C CA . PHE A 1 89 ? -6.000 21.624 -9.301 1.00 62.47 89 PHE A CA 1
ATOM 730 C C . PHE A 1 89 ? -5.965 20.869 -10.640 1.00 62.47 89 PHE A C 1
ATOM 732 O O . PHE A 1 89 ? -6.478 21.373 -11.632 1.00 62.47 89 PHE A O 1
ATOM 739 N N . ASP A 1 90 ? -5.440 19.641 -10.658 1.00 61.81 90 ASP A N 1
ATOM 740 C CA . ASP A 1 90 ? -5.358 18.805 -11.864 1.00 61.81 90 ASP A CA 1
ATOM 741 C C . ASP A 1 90 ? -6.695 18.130 -12.237 1.00 61.81 90 ASP A C 1
ATOM 743 O O . ASP A 1 90 ? -6.791 17.445 -13.251 1.00 61.81 90 ASP A O 1
ATOM 747 N N . ALA A 1 91 ? -7.758 18.328 -11.449 1.00 57.69 91 ALA A N 1
ATOM 748 C CA . ALA A 1 91 ? -9.070 17.710 -11.665 1.00 57.69 91 ALA A CA 1
ATOM 749 C C . ALA A 1 91 ? -9.878 18.295 -12.850 1.00 57.69 91 ALA A C 1
ATOM 751 O O . ALA A 1 91 ? -11.055 17.974 -12.985 1.00 57.69 91 ALA A O 1
ATOM 752 N N . VAL A 1 92 ? -9.284 19.151 -13.692 1.00 55.69 92 VAL A N 1
ATOM 753 C CA . VAL A 1 92 ? -9.984 19.865 -14.784 1.00 55.69 92 VAL A CA 1
ATOM 754 C C . VAL A 1 92 ? -9.550 19.413 -16.190 1.00 55.69 92 VAL A C 1
ATOM 756 O O . VAL A 1 92 ? -9.868 20.073 -17.169 1.00 55.69 92 VAL A O 1
ATOM 759 N N . ALA A 1 93 ? -8.830 18.297 -16.331 1.00 55.28 93 ALA A N 1
ATOM 760 C CA . ALA A 1 93 ? -8.296 17.863 -17.631 1.00 55.28 93 ALA A CA 1
ATOM 761 C C . ALA A 1 93 ? -9.081 16.724 -18.319 1.00 55.28 93 ALA A C 1
ATOM 763 O O . ALA A 1 93 ? -8.525 16.035 -19.169 1.00 55.28 93 ALA A O 1
ATOM 764 N N . GLU A 1 94 ? -10.356 16.515 -17.984 1.00 51.97 94 GLU A N 1
ATOM 765 C CA . GLU A 1 94 ? -11.218 15.552 -18.688 1.00 51.97 94 GLU A CA 1
ATOM 766 C C . GLU A 1 94 ? -12.576 16.179 -19.029 1.00 51.97 94 GLU A C 1
ATOM 768 O O . GLU A 1 94 ? -13.579 15.869 -18.403 1.00 51.97 94 GLU A O 1
ATOM 773 N N . ASP A 1 95 ? -12.591 17.088 -20.010 1.00 49.38 95 ASP A N 1
ATOM 774 C CA . ASP A 1 95 ? -13.786 17.399 -20.816 1.00 49.38 95 ASP A CA 1
ATOM 775 C C . ASP A 1 95 ? -13.400 18.138 -22.122 1.00 49.38 95 ASP A C 1
ATOM 777 O O . ASP A 1 95 ? -13.924 19.193 -22.464 1.00 49.38 95 ASP A O 1
ATOM 781 N N . GLU A 1 96 ? -12.463 17.581 -22.897 1.00 46.12 96 GLU A N 1
ATOM 782 C CA . GLU A 1 96 ? -12.231 17.987 -24.297 1.00 46.12 96 GLU A CA 1
ATOM 783 C C . GLU A 1 96 ? -12.579 16.838 -25.251 1.00 46.12 96 GLU A C 1
ATOM 785 O O . GLU A 1 96 ? -11.729 16.315 -25.959 1.00 46.12 96 GLU A O 1
ATOM 790 N N . ASN A 1 97 ? -13.839 16.399 -25.248 1.00 47.06 97 ASN A N 1
ATOM 791 C CA . ASN A 1 97 ? -14.443 15.680 -26.377 1.00 47.06 97 ASN A CA 1
ATOM 792 C C . ASN A 1 97 ? -15.945 15.958 -26.388 1.00 47.06 97 ASN A C 1
ATOM 794 O O . ASN A 1 97 ? -16.753 15.135 -25.965 1.00 47.06 97 ASN A O 1
ATOM 798 N N . ASN A 1 98 ? -16.316 17.150 -26.838 1.00 37.97 98 ASN A N 1
ATOM 799 C CA . ASN A 1 98 ? -17.703 17.489 -27.095 1.00 37.97 98 ASN A CA 1
ATOM 800 C C . ASN A 1 98 ? -17.758 18.464 -28.279 1.00 37.97 98 ASN A C 1
ATOM 802 O O . ASN A 1 98 ? -17.548 19.667 -28.138 1.00 37.97 98 ASN A O 1
ATOM 806 N N . ASP A 1 99 ? -17.986 17.883 -29.457 1.00 47.72 99 ASP A N 1
ATOM 807 C CA . ASP A 1 99 ? -18.330 18.563 -30.703 1.00 47.72 99 ASP A CA 1
ATOM 808 C C . ASP A 1 99 ? -19.577 19.434 -30.511 1.00 47.72 99 ASP A C 1
ATOM 810 O O . ASP A 1 99 ? -20.682 18.896 -30.470 1.00 47.72 99 ASP A O 1
ATOM 814 N N . TYR 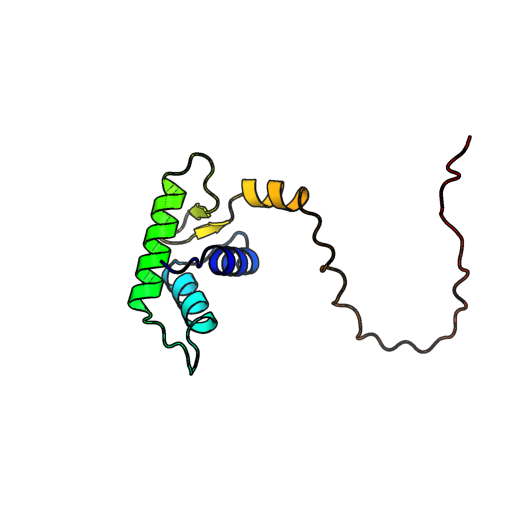A 1 100 ? -19.432 20.764 -30.485 1.00 41.22 100 TYR A N 1
ATOM 815 C CA . TYR A 1 100 ? -20.549 21.678 -30.751 1.00 41.22 100 TYR A CA 1
ATOM 816 C C . TYR A 1 100 ? -20.100 22.884 -31.584 1.00 41.22 100 TYR A C 1
ATOM 818 O O . TYR A 1 100 ? -19.504 23.843 -31.095 1.00 41.22 100 TYR A O 1
ATOM 826 N N . ASP A 1 101 ? -20.462 22.831 -32.861 1.00 50.59 101 ASP A N 1
ATOM 827 C CA . ASP A 1 101 ? -20.713 23.989 -33.709 1.00 50.59 101 ASP A CA 1
ATOM 828 C C . ASP A 1 101 ? -21.852 24.837 -33.108 1.00 50.59 101 ASP A C 1
ATOM 830 O O . ASP A 1 101 ? -22.964 24.342 -32.924 1.00 50.59 101 ASP A O 1
ATOM 834 N N . SER A 1 102 ? -21.563 26.095 -32.758 1.00 43.72 102 SER A N 1
ATOM 835 C CA . SER A 1 102 ? -22.511 27.222 -32.725 1.00 43.72 102 SER A CA 1
ATOM 836 C C . SER A 1 102 ? -21.834 28.441 -32.094 1.00 43.72 102 SER A C 1
ATOM 838 O O . SER A 1 102 ? -21.639 28.510 -30.879 1.00 43.72 102 SER A O 1
ATOM 840 N N . GLY A 1 103 ? -21.538 29.450 -32.913 1.00 49.28 103 GLY A N 1
ATOM 841 C CA . GLY A 1 103 ? -20.989 30.728 -32.469 1.00 49.28 103 GLY A CA 1
ATOM 842 C C . GLY A 1 103 ? -21.813 31.388 -31.358 1.00 49.28 103 GLY A C 1
ATOM 843 O O . GLY A 1 103 ? -22.972 31.756 -31.551 1.00 49.28 103 GLY A O 1
ATOM 844 N N . LYS A 1 104 ? -21.187 31.599 -30.198 1.00 43.03 104 LYS A N 1
ATOM 845 C CA . LYS A 1 104 ? -21.681 32.499 -29.154 1.00 43.03 104 LYS A CA 1
ATOM 846 C C . LYS A 1 104 ? -20.507 33.295 -28.596 1.00 43.03 104 LYS A C 1
ATOM 848 O O . LYS A 1 104 ? -19.572 32.735 -28.037 1.00 43.03 104 LYS A O 1
ATOM 853 N N . VAL A 1 105 ? -20.550 34.608 -28.812 1.00 48.66 105 VAL A N 1
ATOM 854 C CA . VAL A 1 105 ? -19.579 35.578 -28.295 1.00 48.66 105 VAL A CA 1
ATOM 855 C C . VAL A 1 105 ? -19.584 35.487 -26.769 1.00 48.66 105 VAL A C 1
ATOM 857 O O . VAL A 1 105 ? -20.612 35.738 -26.144 1.00 48.66 105 VAL A O 1
ATOM 860 N N . ILE A 1 106 ? -18.454 35.098 -26.183 1.00 54.25 106 ILE A N 1
ATOM 861 C CA . ILE A 1 106 ? -18.243 35.125 -24.735 1.00 54.25 106 ILE A CA 1
ATOM 862 C C . ILE A 1 106 ? -18.055 36.599 -24.357 1.00 54.25 106 ILE A C 1
ATOM 864 O O . ILE A 1 106 ? -17.053 37.211 -24.730 1.00 54.25 106 ILE A O 1
ATOM 868 N N . SER A 1 107 ? -19.030 37.202 -23.672 1.00 58.75 107 SER A N 1
ATOM 869 C CA . SER A 1 107 ? -18.807 38.464 -22.971 1.00 58.75 107 SER A CA 1
ATOM 870 C C . SER A 1 107 ? -17.849 38.184 -21.814 1.00 58.75 107 SER A C 1
ATOM 872 O O . SER A 1 107 ? -18.164 37.429 -20.899 1.00 58.75 107 SER A O 1
ATOM 874 N N . ASN A 1 108 ? -16.648 38.759 -21.881 1.00 59.31 108 ASN A N 1
ATOM 875 C CA . ASN A 1 108 ? -15.703 38.758 -20.768 1.00 59.31 108 ASN A CA 1
ATOM 876 C C . ASN A 1 108 ? -16.222 39.735 -19.706 1.00 59.31 108 ASN A C 1
ATOM 878 O O . ASN A 1 108 ? -15.836 40.902 -19.691 1.00 59.31 108 ASN A O 1
ATOM 882 N N . GLU A 1 109 ? -17.160 39.290 -18.876 1.00 64.75 109 GLU A N 1
ATOM 883 C CA . GLU A 1 109 ? -17.585 40.051 -17.705 1.00 64.75 109 GLU A CA 1
ATOM 884 C C . GLU A 1 109 ? -16.535 39.877 -16.605 1.00 64.75 109 GLU A C 1
ATOM 886 O O . GLU A 1 109 ? -16.271 38.770 -16.132 1.00 64.75 109 GLU A O 1
ATOM 891 N N . ASP A 1 110 ? -15.890 40.987 -16.252 1.00 71.88 110 ASP A N 1
ATOM 892 C CA . ASP A 1 110 ? -14.894 41.058 -15.190 1.00 71.88 110 ASP A CA 1
ATOM 893 C C . ASP A 1 110 ? -15.589 40.887 -13.829 1.00 71.88 110 ASP A C 1
ATOM 895 O O . ASP A 1 110 ? -16.300 41.772 -13.356 1.00 71.88 110 ASP A O 1
ATOM 899 N N . LEU A 1 111 ? -15.419 39.707 -13.226 1.00 75.56 111 LEU A N 1
ATOM 900 C CA . LEU A 1 111 ? -15.954 39.335 -11.910 1.00 75.56 111 LEU A CA 1
ATOM 901 C C . LEU A 1 111 ? -14.990 39.682 -10.764 1.00 75.56 111 LEU A C 1
ATOM 903 O O . LEU A 1 111 ? -15.122 39.148 -9.658 1.00 75.56 111 LEU A O 1
ATOM 907 N N . SER A 1 112 ? -13.985 40.526 -11.007 1.00 81.75 112 SER A N 1
ATOM 908 C CA . SER A 1 112 ? -13.091 40.952 -9.937 1.00 81.75 112 SER A CA 1
ATOM 909 C C . SER A 1 112 ? -13.826 41.837 -8.921 1.00 81.75 112 SER A C 1
ATOM 911 O O . SER A 1 112 ? -14.559 42.767 -9.251 1.00 81.75 112 SER A O 1
ATOM 913 N N . LEU A 1 113 ? -13.654 41.504 -7.641 1.00 70.69 113 LEU A N 1
ATOM 914 C CA . LEU A 1 113 ? -14.159 42.299 -6.527 1.00 70.69 113 LEU A CA 1
ATOM 915 C C . LEU A 1 113 ? -13.279 43.542 -6.369 1.00 70.69 113 LEU A C 1
ATOM 917 O O . LEU A 1 113 ? -12.053 43.427 -6.293 1.00 70.69 113 LEU A O 1
ATOM 921 N N . SER A 1 114 ? -13.902 44.717 -6.285 1.00 76.00 114 SER A N 1
ATOM 922 C CA . SER A 1 114 ? -13.221 45.982 -6.008 1.00 76.00 114 SER A CA 1
ATOM 923 C C . SER A 1 114 ? -12.427 45.872 -4.704 1.00 76.00 114 SER A C 1
ATOM 925 O O . SER A 1 114 ? -13.003 45.733 -3.629 1.00 76.00 114 SER A O 1
ATOM 927 N N . LEU A 1 115 ? -11.095 45.907 -4.802 1.00 69.00 115 LEU A N 1
ATOM 928 C CA . LEU A 1 115 ? -10.187 45.693 -3.665 1.00 69.00 115 LEU A CA 1
ATOM 929 C C . LEU A 1 115 ? -10.015 46.935 -2.773 1.00 69.00 115 LEU A C 1
ATOM 931 O O . LEU A 1 115 ? -9.300 46.890 -1.777 1.00 69.00 115 LEU A O 1
ATOM 935 N N . PHE A 1 116 ? -10.651 48.044 -3.130 1.00 70.19 116 PHE A N 1
ATOM 936 C CA . PHE A 1 116 ? -10.637 49.264 -2.341 1.00 70.19 116 PHE A CA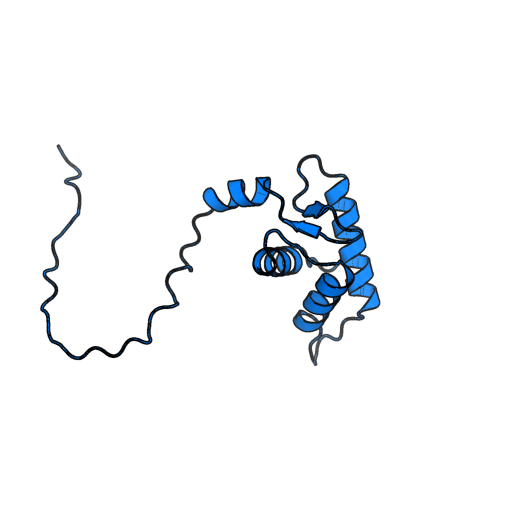 1
ATOM 937 C C . PHE A 1 116 ? -12.064 49.781 -2.239 1.00 70.19 116 PHE A C 1
ATOM 939 O O . PHE A 1 116 ? -12.575 50.383 -3.183 1.00 70.19 116 PHE A O 1
ATOM 946 N N . ASP A 1 117 ? -12.675 49.498 -1.097 1.00 58.72 117 ASP A N 1
ATOM 947 C CA . ASP A 1 117 ? -13.664 50.374 -0.478 1.00 58.72 117 ASP A CA 1
ATOM 948 C C . ASP A 1 117 ? -13.050 50.888 0.835 1.00 58.72 117 ASP A C 1
ATOM 950 O O . ASP A 1 117 ? -12.378 50.070 1.517 1.00 58.72 117 ASP A O 1
#

Radius of gyration: 21.36 Å; chains: 1; bounding box: 38×62×50 Å

Foldseek 3Di:
DDPCVVVLQVVQVVVPPQADALLVSLVSSQVVQDDPVRHDDSVVSSVVSVVVQVVLVPDPHRQWDDDPDPRGIHGDVVVVVVVVVVDDPVPPPPDPDDDDDDDDDDDPDDPDDDPPD

pLDDT: mean 76.95, std 16.26, range [37.97, 94.56]